Protein AF-S7VKP8-F1 (afdb_monomer)

Solvent-accessible surface area (backbone atoms only — not comparable to full-atom values): 4356 Å² total; per-residue (Å²): 112,97,88,58,47,76,65,60,47,49,63,54,44,64,73,49,48,86,79,49,96,64,92,75,89,38,72,46,78,38,83,70,83,51,66,66,60,54,51,56,46,70,71,36,85,72,42,77,46,79,44,58,60,79,81,48,73,68,57,54,49,53,53,65,76,72,109

Foldseek 3Di:
DPPADPVSVLVVCVVCVVVDPDQDAAAAEDCDPDVVVQVVQVPRPSHPHYHHPPDDPVNVVVVVVVD

Nearest PDB structures (foldseek):
  4xlt-assembly1_A  TM=8.153E-01  e=1.272E-01  Dyadobacter fermentans DSM 18053
  3kcn-assembly1_A  TM=7.904E-01  e=3.707E-01  Rhodopirellula baltica
  3ilh-assembly1_A  TM=8.252E-01  e=7.566E-01  Cytophaga hutchinsonii ATCC 33406
  1xpo-assembly5_E  TM=4.371E-01  e=9.865E+00  Escherichia coli

Organism: NCBI:txid641526

pLDDT: mean 93.38, std 4.25, range [73.12, 96.62]

Structure (mmCIF, N/CA/C/O backbone):
data_AF-S7VKP8-F1
#
_entry.id   AF-S7VKP8-F1
#
loop_
_atom_site.group_PDB
_atom_site.id
_atom_site.type_symbol
_atom_site.label_atom_id
_atom_site.label_alt_id
_atom_site.label_comp_id
_atom_site.label_asym_id
_atom_site.label_entity_id
_atom_site.label_seq_id
_atom_site.pdbx_PDB_ins_code
_atom_site.Cartn_x
_atom_site.Cartn_y
_atom_site.Cartn_z
_atom_site.occupancy
_atom_site.B_iso_or_equiv
_atom_site.auth_seq_id
_atom_site.auth_comp_id
_atom_site.auth_asym_id
_atom_site.auth_atom_id
_atom_site.pdbx_PDB_model_num
ATOM 1 N N . MET A 1 1 ? -0.722 -10.720 -7.448 1.00 73.12 1 MET A N 1
ATOM 2 C CA . MET A 1 1 ? -2.175 -10.969 -7.515 1.00 73.12 1 MET A CA 1
ATOM 3 C C . MET A 1 1 ? -2.504 -11.225 -8.980 1.00 73.12 1 MET A C 1
ATOM 5 O O . MET A 1 1 ? -2.028 -10.442 -9.788 1.00 73.12 1 MET A O 1
ATOM 9 N N . PRO A 1 2 ? -3.181 -12.328 -9.342 1.00 76.31 2 PRO A N 1
ATOM 10 C CA . PRO A 1 2 ? -3.301 -12.743 -10.746 1.00 76.31 2 PRO A CA 1
ATOM 11 C C . PRO A 1 2 ? -4.429 -12.059 -11.538 1.00 76.31 2 PRO A C 1
ATOM 13 O O . PRO A 1 2 ? -4.397 -12.109 -12.759 1.00 76.31 2 PRO A O 1
ATOM 16 N N . ILE A 1 3 ? -5.418 -11.449 -10.871 1.00 90.25 3 ILE A N 1
ATOM 17 C CA . ILE A 1 3 ? -6.612 -10.869 -11.527 1.00 90.25 3 ILE A CA 1
ATOM 18 C C . ILE A 1 3 ? -6.603 -9.336 -11.492 1.00 90.25 3 ILE A C 1
ATOM 20 O O . ILE A 1 3 ? -6.957 -8.698 -12.475 1.00 90.25 3 ILE A O 1
ATOM 24 N N . MET A 1 4 ? -6.210 -8.754 -10.360 1.00 91.69 4 MET A N 1
ATOM 25 C CA . MET A 1 4 ? -6.170 -7.312 -10.128 1.00 91.69 4 MET A CA 1
ATOM 26 C C . MET A 1 4 ? -4.891 -6.994 -9.366 1.00 91.69 4 MET A C 1
ATOM 28 O O . MET A 1 4 ? -4.601 -7.660 -8.368 1.00 91.69 4 MET A O 1
ATOM 32 N N . ASP A 1 5 ? -4.115 -6.025 -9.836 1.00 93.00 5 ASP A N 1
ATOM 33 C CA . ASP A 1 5 ? -2.927 -5.558 -9.125 1.00 93.00 5 ASP A CA 1
ATOM 34 C C . ASP A 1 5 ? -3.257 -4.494 -8.062 1.00 93.00 5 ASP A C 1
ATOM 36 O O . ASP A 1 5 ? -4.402 -4.074 -7.885 1.00 93.00 5 ASP A O 1
ATOM 40 N N . GLY A 1 6 ? -2.238 -4.081 -7.306 1.00 93.56 6 GLY A N 1
ATOM 41 C CA . GLY A 1 6 ? -2.412 -3.110 -6.228 1.00 93.56 6 GLY A CA 1
ATOM 42 C C . GLY A 1 6 ? -2.881 -1.735 -6.710 1.00 93.56 6 GLY A C 1
ATOM 43 O O . GLY A 1 6 ? -3.625 -1.075 -5.993 1.00 93.56 6 GLY A O 1
ATOM 44 N N . PHE A 1 7 ? -2.492 -1.303 -7.910 1.00 95.06 7 PHE A N 1
ATOM 45 C CA . PHE A 1 7 ? -2.905 -0.011 -8.453 1.00 95.06 7 PHE A CA 1
ATOM 46 C C . PHE A 1 7 ? -4.333 -0.065 -8.995 1.00 95.06 7 PHE A C 1
ATOM 48 O O . PHE A 1 7 ? -5.129 0.818 -8.687 1.00 95.06 7 PHE A O 1
ATOM 55 N N . GLN A 1 8 ? -4.687 -1.135 -9.706 1.00 95.69 8 GLN A N 1
ATOM 56 C CA . GLN A 1 8 ? -6.058 -1.385 -10.158 1.00 95.69 8 GLN A CA 1
ATOM 57 C C . GLN A 1 8 ? -7.030 -1.487 -8.975 1.00 95.69 8 GLN A C 1
ATOM 59 O O . GLN A 1 8 ? -8.136 -0.953 -9.026 1.00 95.69 8 GLN A O 1
ATOM 64 N N . PHE A 1 9 ? -6.605 -2.104 -7.867 1.00 95.62 9 PHE A N 1
ATOM 65 C CA . PHE A 1 9 ? -7.378 -2.090 -6.627 1.00 95.62 9 PHE A CA 1
ATOM 66 C C . PHE A 1 9 ? -7.620 -0.667 -6.118 1.00 95.62 9 PHE A C 1
ATOM 68 O O . PHE A 1 9 ? -8.744 -0.349 -5.735 1.00 95.62 9 PHE A O 1
ATOM 75 N N . MET A 1 10 ? -6.601 0.199 -6.127 1.00 96.38 10 MET A N 1
ATOM 76 C CA . MET A 1 10 ? -6.757 1.583 -5.671 1.00 96.38 10 MET A CA 1
ATOM 77 C C . MET A 1 10 ? -7.723 2.381 -6.549 1.00 96.38 10 MET A C 1
ATOM 79 O O . MET A 1 10 ? -8.518 3.161 -6.024 1.00 96.38 10 MET A O 1
ATOM 83 N N . GLU A 1 11 ? -7.706 2.157 -7.863 1.00 95.31 11 GLU A N 1
ATOM 84 C CA . GLU A 1 11 ? -8.644 2.782 -8.803 1.00 95.31 11 GLU A CA 1
ATOM 85 C C . GLU A 1 11 ? -10.105 2.424 -8.485 1.00 95.31 11 GLU A C 1
ATOM 87 O O . GLU A 1 11 ? -10.977 3.298 -8.505 1.00 95.31 11 GLU A O 1
ATOM 92 N N . GLU A 1 12 ? -10.386 1.168 -8.130 1.00 95.81 12 GLU A N 1
ATOM 93 C CA . GLU A 1 12 ? -11.725 0.744 -7.700 1.00 95.81 12 GLU A CA 1
ATOM 94 C C . GLU A 1 12 ? -12.051 1.185 -6.266 1.00 95.81 12 GLU A C 1
ATOM 96 O O . GLU A 1 12 ? -13.174 1.614 -5.982 1.00 95.81 12 GLU A O 1
ATOM 101 N N . TYR A 1 13 ? -11.067 1.151 -5.365 1.00 95.75 13 TYR A N 1
ATOM 102 C CA . TYR A 1 13 ? -11.214 1.581 -3.977 1.00 95.75 13 TYR A CA 1
ATOM 103 C C . TYR A 1 13 ? -11.683 3.038 -3.883 1.00 95.75 13 TYR A C 1
ATOM 105 O O . TYR A 1 13 ? -12.630 3.333 -3.153 1.00 95.75 13 TYR A O 1
ATOM 113 N N . VAL A 1 14 ? -11.092 3.949 -4.661 1.00 94.19 14 VAL A N 1
ATOM 114 C CA . VAL A 1 14 ? -11.469 5.374 -4.652 1.00 94.19 14 VAL A CA 1
ATOM 115 C C . VAL A 1 14 ? -12.941 5.578 -5.029 1.00 94.19 14 VAL A C 1
ATOM 117 O O . VAL A 1 14 ? -13.600 6.460 -4.476 1.00 94.19 14 VAL A O 1
ATOM 120 N N . LYS A 1 15 ? -13.503 4.736 -5.905 1.00 95.31 15 LYS A N 1
ATOM 121 C CA . LYS A 1 15 ? -14.920 4.809 -6.307 1.00 95.31 15 LYS A CA 1
ATOM 122 C C . LYS A 1 15 ? -15.86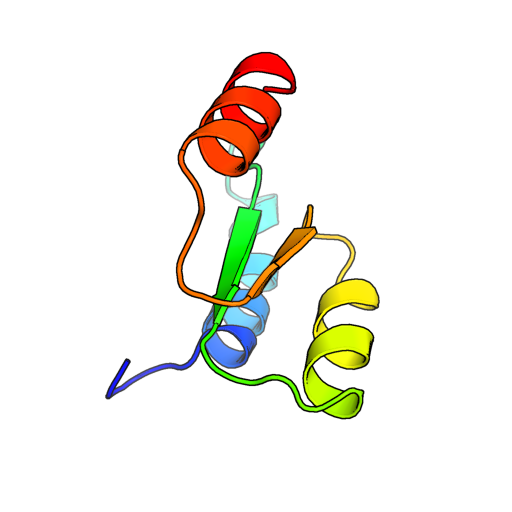6 4.374 -5.189 1.00 95.31 15 LYS A C 1
ATOM 124 O O . LYS A 1 15 ? -16.974 4.901 -5.074 1.00 95.31 15 LYS A O 1
ATOM 129 N N . ILE A 1 16 ? -15.453 3.404 -4.371 1.00 95.56 16 ILE A N 1
ATOM 130 C CA . ILE A 1 16 ? -16.274 2.879 -3.271 1.00 95.56 16 ILE A CA 1
ATOM 131 C C . ILE A 1 16 ? -16.060 3.633 -1.958 1.00 95.56 16 ILE A C 1
ATOM 133 O O . ILE A 1 16 ? -16.989 3.691 -1.155 1.00 95.56 16 ILE A O 1
ATOM 137 N N . LYS A 1 17 ? -14.890 4.250 -1.755 1.00 94.88 17 LYS A N 1
ATOM 138 C CA . LYS A 1 17 ? -14.496 4.967 -0.534 1.00 94.88 17 LYS A CA 1
ATOM 139 C C . LYS A 1 17 ? -15.572 5.928 -0.001 1.00 94.88 17 LYS A C 1
ATOM 141 O O . LYS A 1 17 ? -15.844 5.850 1.194 1.00 94.88 17 LYS A O 1
ATOM 146 N N . PRO A 1 18 ? -16.256 6.762 -0.815 1.00 94.31 18 PRO A N 1
ATOM 147 C CA . PRO A 1 18 ? -17.299 7.666 -0.313 1.00 94.31 18 PRO A CA 1
ATOM 148 C C . PRO A 1 18 ? -18.507 6.959 0.319 1.00 94.31 18 PRO A C 1
ATOM 150 O O . PRO A 1 18 ? -19.267 7.577 1.057 1.00 94.31 18 PRO A O 1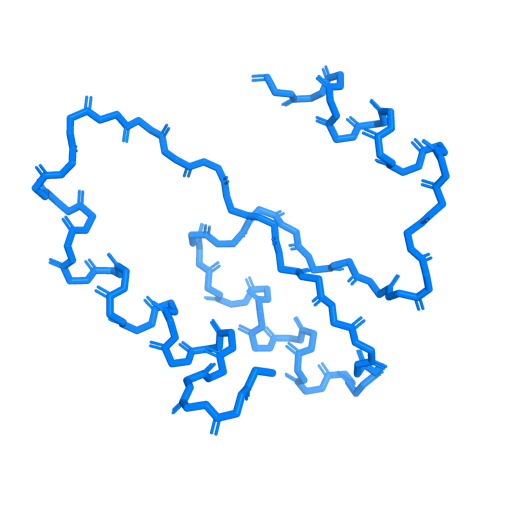
ATOM 153 N N . LYS A 1 19 ? -18.709 5.672 0.015 1.00 96.06 19 LYS A N 1
ATOM 154 C CA . LYS A 1 19 ? -19.799 4.848 0.556 1.00 96.06 19 LYS A CA 1
ATOM 155 C C . LYS A 1 19 ? -19.400 4.123 1.844 1.00 96.06 19 LYS A C 1
ATOM 157 O O . LYS A 1 19 ? -20.242 3.474 2.460 1.00 96.06 19 LYS A O 1
ATOM 162 N N . LEU A 1 20 ? -18.130 4.192 2.238 1.00 94.69 20 LEU A N 1
ATOM 163 C CA . LEU A 1 20 ? -17.611 3.533 3.429 1.00 94.69 20 LEU A CA 1
ATOM 164 C C . LEU A 1 20 ? -17.730 4.484 4.623 1.00 94.69 20 LEU A C 1
ATOM 166 O O . LEU A 1 20 ? -17.264 5.616 4.587 1.00 94.69 20 LEU A O 1
ATOM 170 N N . SER A 1 21 ? -18.335 4.011 5.710 1.00 92.94 21 SER A N 1
ATOM 171 C CA . SER A 1 21 ? -18.536 4.791 6.941 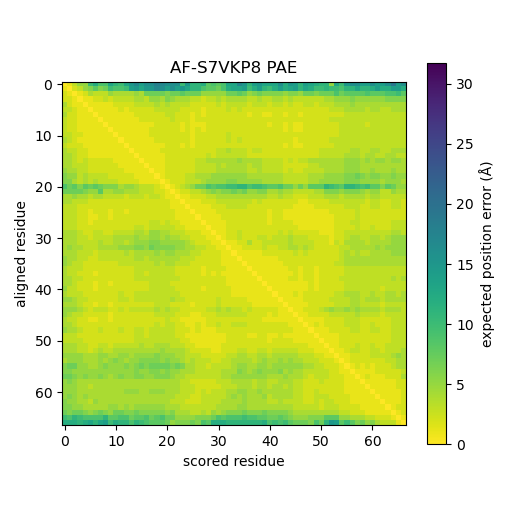1.00 92.94 21 SER A CA 1
ATOM 172 C C . SER A 1 21 ? -17.340 4.757 7.900 1.00 92.94 21 SER A C 1
ATOM 174 O O . SER A 1 21 ? -17.433 5.237 9.028 1.00 92.94 21 SER A O 1
ATOM 176 N N . LYS A 1 22 ? -16.217 4.165 7.480 1.00 92.19 22 LYS A N 1
ATOM 177 C CA . LYS A 1 22 ? -15.014 3.993 8.299 1.00 92.19 22 LYS A CA 1
ATOM 178 C C . LYS A 1 22 ? -13.795 4.505 7.550 1.00 92.19 22 LYS A C 1
ATOM 180 O O . LYS A 1 22 ? -13.673 4.300 6.345 1.00 92.19 22 LYS A O 1
ATOM 185 N N . LYS A 1 23 ? -12.870 5.120 8.288 1.00 90.25 23 LYS A N 1
ATOM 186 C CA . LYS A 1 23 ? -11.535 5.431 7.779 1.00 90.25 23 LYS A CA 1
ATOM 187 C C . LYS A 1 23 ? -10.778 4.119 7.566 1.00 90.25 23 LYS A C 1
ATOM 189 O O . LYS A 1 23 ? -10.716 3.299 8.479 1.00 90.25 23 LYS A O 1
ATOM 194 N N . ILE A 1 24 ? -10.225 3.933 6.373 1.00 93.94 24 ILE A N 1
ATOM 195 C CA . ILE A 1 24 ? -9.405 2.771 6.025 1.00 93.94 24 ILE A CA 1
ATOM 196 C C . ILE A 1 24 ? -7.997 3.274 5.735 1.00 93.94 24 ILE A C 1
ATOM 198 O O . ILE A 1 24 ? -7.810 4.131 4.875 1.00 93.94 24 ILE A O 1
ATOM 202 N N . THR A 1 25 ? -7.028 2.752 6.477 1.00 93.75 25 THR A N 1
ATOM 203 C CA . THR A 1 25 ? -5.602 3.014 6.270 1.00 93.75 25 THR A CA 1
ATOM 204 C C . THR A 1 25 ? -5.050 1.930 5.351 1.00 93.75 25 THR A C 1
ATOM 206 O O . THR A 1 25 ? -5.211 0.743 5.642 1.00 93.75 25 THR A O 1
ATOM 209 N N . ILE A 1 26 ? -4.436 2.315 4.232 1.00 95.56 26 ILE A N 1
ATOM 210 C CA .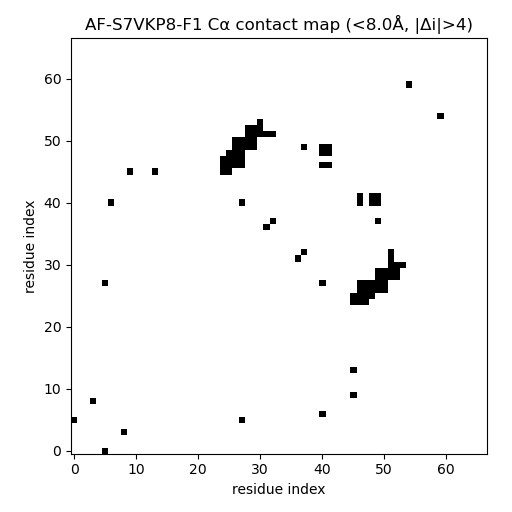 ILE A 1 26 ? -3.952 1.373 3.216 1.00 95.56 26 ILE A CA 1
ATOM 211 C C . ILE A 1 26 ? -2.433 1.454 3.130 1.00 95.56 26 ILE A C 1
ATOM 213 O O . ILE A 1 26 ? -1.874 2.508 2.849 1.00 95.56 26 ILE A O 1
ATOM 217 N N . TYR A 1 27 ? -1.776 0.314 3.308 1.00 95.06 27 TYR A N 1
ATOM 218 C CA . TYR A 1 27 ? -0.345 0.143 3.075 1.00 95.06 27 TYR A CA 1
ATOM 219 C C . TYR A 1 27 ? -0.152 -0.759 1.856 1.00 95.06 27 TYR A C 1
ATOM 221 O O . TYR A 1 27 ? -0.696 -1.865 1.805 1.00 95.06 27 TYR A O 1
ATOM 229 N N . MET A 1 28 ? 0.613 -0.303 0.866 1.00 94.88 28 MET A N 1
ATOM 230 C CA . MET A 1 28 ? 0.905 -1.090 -0.330 1.00 94.88 28 MET A CA 1
ATOM 231 C C . MET A 1 28 ? 2.166 -1.918 -0.100 1.00 94.88 28 MET A C 1
ATOM 233 O O . MET A 1 28 ? 3.207 -1.374 0.235 1.00 94.88 28 MET A O 1
ATOM 237 N N . VAL A 1 29 ? 2.091 -3.236 -0.292 1.00 94.38 29 VAL A N 1
ATOM 238 C CA . VAL A 1 29 ? 3.231 -4.137 -0.069 1.00 94.38 29 VAL A CA 1
ATOM 239 C C . VAL A 1 29 ? 3.630 -4.810 -1.378 1.00 94.38 29 VAL A C 1
ATOM 241 O O . VAL A 1 29 ? 2.883 -5.629 -1.920 1.00 94.38 29 VAL A O 1
ATOM 244 N N . SER A 1 30 ? 4.841 -4.539 -1.855 1.00 93.88 30 SER A N 1
ATOM 245 C CA . SER A 1 30 ? 5.296 -4.963 -3.182 1.00 93.88 30 SER A CA 1
ATOM 246 C C . SER A 1 30 ? 6.710 -5.541 -3.167 1.00 93.88 30 SER A C 1
ATOM 248 O O . SER A 1 30 ? 7.514 -5.250 -2.288 1.00 93.88 30 SER A O 1
ATOM 250 N N . SER A 1 31 ? 7.008 -6.393 -4.147 1.00 93.38 31 SER A N 1
ATOM 251 C CA . SER A 1 31 ? 8.379 -6.841 -4.436 1.00 93.38 31 SER A CA 1
ATOM 252 C C . SER A 1 31 ? 9.095 -5.919 -5.429 1.00 93.38 31 SER A C 1
ATOM 254 O O . SER A 1 31 ? 10.294 -6.083 -5.631 1.00 93.38 31 SER A O 1
ATOM 256 N N . SER A 1 32 ? 8.374 -4.990 -6.067 1.00 93.50 32 SE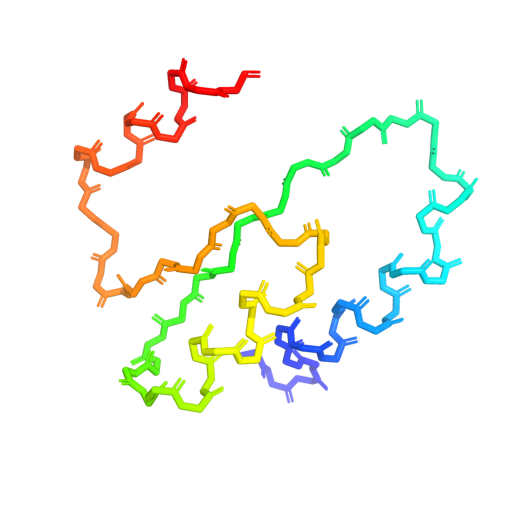R A N 1
ATOM 257 C CA . SER A 1 32 ? 8.963 -4.035 -7.002 1.00 93.50 32 SER A CA 1
ATOM 258 C C . SER A 1 32 ? 9.749 -2.965 -6.250 1.00 93.50 32 SER A C 1
ATOM 260 O O . SER A 1 32 ? 9.237 -2.350 -5.310 1.00 93.50 32 SER A O 1
ATOM 262 N N . VAL A 1 33 ? 10.989 -2.765 -6.692 1.00 94.12 33 VAL A N 1
ATOM 263 C CA . VAL A 1 33 ? 11.917 -1.717 -6.241 1.00 94.12 33 VAL A CA 1
ATOM 264 C C . VAL A 1 33 ? 12.049 -0.596 -7.277 1.00 94.12 33 VAL A C 1
ATOM 266 O O . VAL A 1 33 ? 12.923 0.258 -7.140 1.00 94.12 33 VAL A O 1
ATOM 269 N N . ASP A 1 34 ? 11.219 -0.619 -8.325 1.00 96.56 34 ASP A N 1
ATOM 270 C CA . ASP A 1 34 ? 11.229 0.391 -9.377 1.00 96.56 34 ASP A CA 1
ATOM 271 C C . ASP A 1 34 ? 10.821 1.760 -8.794 1.00 96.56 34 ASP A C 1
ATOM 273 O O . ASP A 1 34 ? 9.743 1.872 -8.195 1.00 96.56 34 ASP A O 1
ATOM 277 N N . PRO A 1 35 ? 11.647 2.813 -8.951 1.00 95.88 35 PRO A N 1
ATOM 278 C CA . PRO A 1 35 ? 11.297 4.165 -8.532 1.00 95.88 35 PRO A CA 1
ATOM 279 C C . PRO A 1 35 ? 9.956 4.652 -9.090 1.00 95.88 35 PRO A C 1
ATOM 281 O O . PRO A 1 35 ? 9.243 5.365 -8.388 1.00 95.88 35 PRO A O 1
ATOM 284 N N . VAL A 1 36 ? 9.579 4.236 -10.304 1.00 96.62 36 VAL A N 1
ATOM 285 C CA . VAL A 1 36 ? 8.313 4.621 -10.944 1.00 96.62 36 VAL A CA 1
ATOM 286 C C . VAL A 1 36 ? 7.117 4.088 -10.159 1.00 96.62 36 VAL A C 1
ATOM 288 O O . VAL A 1 36 ? 6.161 4.826 -9.921 1.00 96.62 36 VAL A O 1
ATOM 291 N N . ASP A 1 37 ? 7.173 2.836 -9.701 1.00 95.75 37 ASP A N 1
ATOM 292 C CA . ASP A 1 37 ? 6.10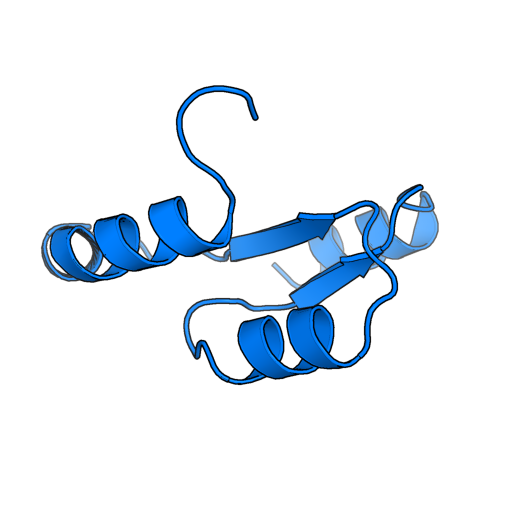5 2.245 -8.887 1.00 95.75 37 ASP A CA 1
ATOM 293 C C . ASP A 1 37 ? 6.009 2.929 -7.518 1.00 95.75 37 ASP A C 1
ATOM 295 O O . ASP A 1 37 ? 4.911 3.201 -7.025 1.00 95.75 37 ASP A O 1
ATOM 299 N N . ILE A 1 38 ? 7.160 3.247 -6.919 1.00 95.88 38 ILE A N 1
ATOM 300 C CA . ILE A 1 38 ? 7.239 3.934 -5.626 1.00 95.88 38 ILE A CA 1
ATOM 301 C C . ILE A 1 38 ? 6.652 5.347 -5.734 1.00 95.88 38 ILE A C 1
ATOM 303 O O . ILE A 1 38 ? 5.851 5.748 -4.889 1.00 95.88 38 ILE A O 1
ATOM 307 N N . GLU A 1 39 ? 7.023 6.108 -6.764 1.00 96.50 39 GLU A N 1
ATOM 308 C CA . GLU A 1 39 ? 6.476 7.445 -7.010 1.00 96.50 39 GLU A CA 1
ATOM 309 C C . GLU A 1 39 ? 4.985 7.394 -7.332 1.00 96.50 39 GLU A C 1
ATOM 311 O O . GLU A 1 39 ? 4.209 8.173 -6.774 1.00 96.50 39 GLU A O 1
ATOM 316 N N . ARG A 1 40 ? 4.551 6.438 -8.162 1.00 95.88 40 ARG A N 1
ATOM 317 C CA . ARG A 1 40 ? 3.130 6.225 -8.454 1.00 95.88 40 ARG A CA 1
ATOM 318 C C . ARG A 1 40 ? 2.337 5.984 -7.175 1.0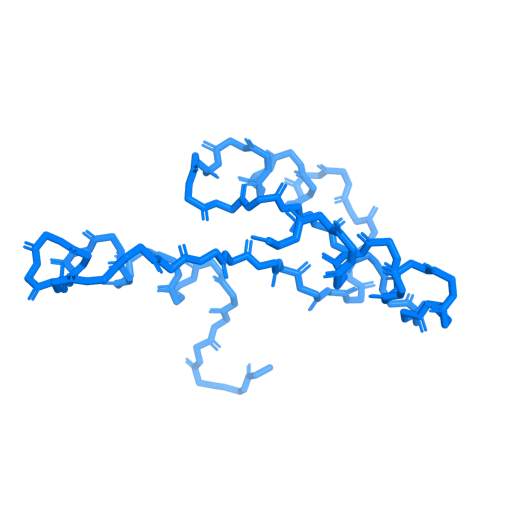0 95.88 40 ARG A C 1
ATOM 320 O O . ARG A 1 40 ? 1.291 6.602 -7.000 1.00 95.88 40 ARG A O 1
ATOM 327 N N . ALA A 1 41 ? 2.829 5.129 -6.280 1.00 96.38 41 ALA A N 1
ATOM 328 C CA . ALA A 1 41 ? 2.168 4.862 -5.008 1.00 96.38 41 ALA A CA 1
ATOM 329 C C . ALA A 1 41 ? 2.120 6.104 -4.103 1.00 96.38 41 ALA A C 1
ATOM 331 O O . ALA A 1 41 ? 1.064 6.414 -3.561 1.00 96.38 41 ALA A O 1
ATOM 332 N N . LYS A 1 42 ? 3.223 6.858 -3.997 1.00 94.56 42 LYS A N 1
ATOM 333 C CA . LYS A 1 42 ? 3.283 8.111 -3.217 1.00 94.56 42 LYS A CA 1
ATOM 334 C C . LYS A 1 42 ? 2.328 9.193 -3.724 1.00 94.56 42 LYS A C 1
ATOM 336 O O . LYS A 1 42 ? 1.874 10.018 -2.938 1.00 94.56 42 LYS A O 1
ATOM 341 N N . ASN A 1 43 ? 2.014 9.191 -5.018 1.00 95.88 43 ASN A N 1
ATOM 342 C CA . ASN A 1 43 ? 1.082 10.142 -5.624 1.00 95.88 43 ASN A CA 1
ATOM 343 C C . ASN A 1 43 ? -0.399 9.789 -5.387 1.00 95.88 43 ASN A C 1
ATOM 345 O O . ASN A 1 43 ? -1.276 10.602 -5.685 1.00 95.88 43 ASN A O 1
ATOM 349 N N . ILE A 1 44 ? -0.706 8.608 -4.841 1.00 95.75 44 ILE A N 1
ATOM 350 C CA . ILE A 1 44 ? -2.069 8.216 -4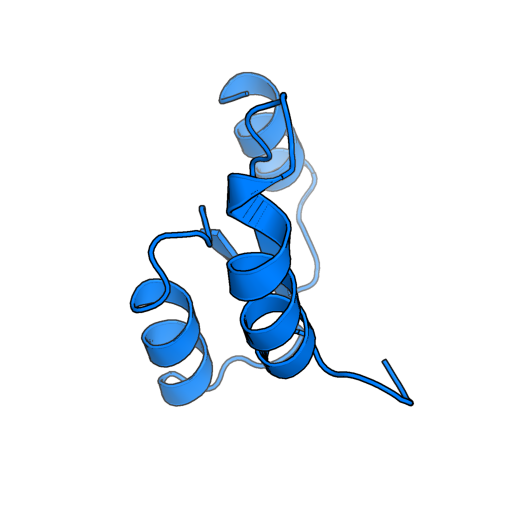.470 1.00 95.75 44 ILE A CA 1
ATOM 351 C C . ILE A 1 44 ? -2.278 8.566 -2.995 1.00 95.75 44 ILE A C 1
ATOM 353 O O . ILE A 1 44 ? -1.798 7.868 -2.109 1.00 95.75 44 ILE A O 1
ATOM 357 N N . SER A 1 45 ? -3.047 9.622 -2.724 1.00 94.12 45 SER A N 1
ATOM 358 C CA . SER A 1 45 ? -3.273 10.153 -1.365 1.00 94.12 45 SER A CA 1
ATOM 359 C C . SER A 1 45 ? -3.927 9.172 -0.384 1.00 94.12 45 SER A C 1
ATOM 361 O O . SER A 1 45 ? -3.868 9.370 0.827 1.00 94.12 45 SER A O 1
ATOM 363 N N . ASP A 1 46 ? -4.560 8.121 -0.901 1.00 95.44 46 ASP A N 1
ATOM 364 C CA . ASP A 1 46 ? -5.167 7.046 -0.120 1.00 95.44 46 ASP A CA 1
ATOM 365 C C . ASP A 1 46 ? -4.179 5.948 0.306 1.00 95.44 46 ASP A C 1
ATOM 367 O O . ASP A 1 46 ? -4.530 5.102 1.130 1.00 95.44 46 ASP A O 1
ATOM 371 N N . ILE A 1 47 ? -2.951 5.956 -0.219 1.00 96.31 47 ILE A N 1
ATOM 372 C CA . ILE A 1 47 ? -1.877 5.063 0.215 1.00 96.31 47 ILE A CA 1
ATOM 373 C C . ILE A 1 47 ? -1.090 5.761 1.324 1.00 96.31 47 ILE A C 1
ATOM 375 O O . ILE A 1 47 ? -0.541 6.841 1.139 1.00 96.31 47 ILE A O 1
ATOM 379 N N . SER A 1 48 ? -1.028 5.124 2.489 1.00 95.25 48 SER A N 1
ATOM 380 C CA . SER A 1 48 ? -0.283 5.617 3.649 1.00 95.25 48 SER A CA 1
ATOM 381 C C . SER A 1 48 ? 1.217 5.366 3.524 1.00 95.25 48 SER A C 1
ATOM 383 O O . SER A 1 48 ? 2.002 6.226 3.907 1.00 95.25 48 SER A O 1
ATOM 385 N N . ASP A 1 49 ? 1.618 4.213 2.980 1.00 94.00 49 ASP A N 1
ATOM 386 C CA . ASP A 1 49 ? 3.021 3.923 2.671 1.00 94.00 49 ASP A CA 1
ATOM 387 C C . ASP A 1 49 ? 3.162 2.807 1.620 1.00 94.00 49 ASP A C 1
ATOM 389 O O . ASP A 1 49 ? 2.250 1.993 1.425 1.00 94.00 49 ASP A O 1
ATOM 393 N N . TYR A 1 50 ? 4.328 2.756 0.974 1.00 95.19 50 TYR A N 1
ATOM 394 C CA . TYR A 1 50 ? 4.742 1.704 0.049 1.00 95.19 50 TYR A CA 1
ATOM 395 C C . TYR A 1 50 ? 5.907 0.905 0.644 1.00 95.19 50 TYR A C 1
ATOM 397 O O . TYR A 1 50 ? 7.043 1.370 0.736 1.00 95.19 50 TYR A O 1
ATOM 405 N N . ILE A 1 51 ? 5.626 -0.337 1.020 1.00 94.62 51 ILE A N 1
ATOM 406 C CA . ILE A 1 51 ? 6.538 -1.217 1.741 1.00 94.62 51 ILE A CA 1
ATOM 407 C C . ILE A 1 51 ? 7.123 -2.245 0.777 1.00 94.62 51 ILE A C 1
ATOM 409 O O . ILE A 1 51 ? 6.421 -3.093 0.214 1.00 94.62 51 ILE A O 1
ATOM 413 N N . ILE A 1 52 ? 8.443 -2.203 0.641 1.00 94.44 52 ILE A N 1
ATOM 414 C CA . ILE A 1 52 ? 9.202 -3.176 -0.138 1.00 94.44 52 ILE A CA 1
ATOM 415 C C . ILE A 1 52 ? 9.377 -4.453 0.689 1.00 94.44 52 ILE A C 1
ATOM 417 O O . ILE A 1 52 ? 9.791 -4.421 1.848 1.00 94.44 52 ILE A O 1
ATOM 421 N N . LYS A 1 53 ? 9.063 -5.600 0.086 1.00 93.31 53 LYS A N 1
ATOM 422 C CA . LYS A 1 53 ? 9.253 -6.921 0.696 1.00 93.31 53 LYS A CA 1
ATOM 423 C C . LYS A 1 53 ? 10.744 -7.302 0.781 1.00 93.31 53 LYS A C 1
ATOM 425 O O . LYS A 1 53 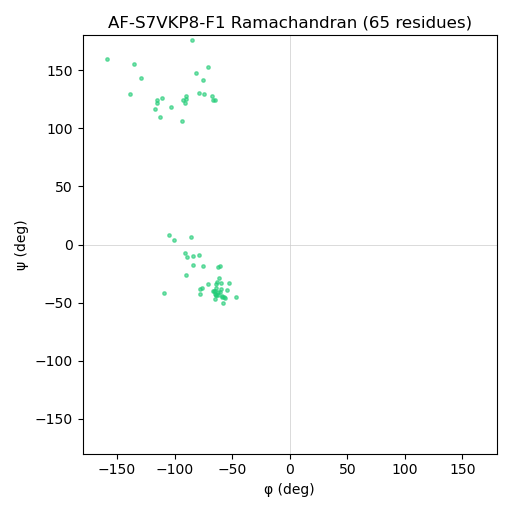? 11.513 -6.926 -0.098 1.00 93.31 53 LYS A O 1
ATOM 430 N N . PRO A 1 54 ? 11.139 -8.153 1.748 1.00 94.62 54 PRO A N 1
ATOM 431 C CA . PRO A 1 54 ? 10.316 -8.701 2.826 1.00 94.62 54 PRO A CA 1
ATOM 432 C C . PRO A 1 54 ? 10.051 -7.659 3.917 1.00 94.62 54 PRO A C 1
ATOM 434 O O . PRO A 1 54 ? 10.944 -6.901 4.286 1.00 94.62 54 PRO A O 1
ATOM 437 N N . ILE A 1 55 ? 8.833 -7.659 4.464 1.00 92.62 55 ILE A N 1
ATOM 438 C CA . ILE A 1 55 ? 8.503 -6.798 5.605 1.00 92.62 55 ILE A CA 1
ATOM 439 C C . ILE A 1 55 ? 9.308 -7.277 6.812 1.00 92.62 55 ILE A C 1
ATOM 441 O O . ILE A 1 55 ? 9.220 -8.445 7.202 1.00 92.62 55 ILE A O 1
ATOM 445 N N . LYS A 1 56 ? 10.083 -6.377 7.418 1.00 92.38 56 LYS A N 1
ATOM 446 C CA . LYS A 1 56 ? 10.811 -6.670 8.657 1.00 92.38 56 LYS A CA 1
ATOM 447 C C . LYS A 1 56 ? 9.879 -6.528 9.859 1.00 92.38 56 LYS A C 1
ATOM 449 O O . LYS A 1 56 ? 9.018 -5.654 9.878 1.00 92.38 56 LYS A O 1
ATOM 454 N N . ALA A 1 57 ? 10.098 -7.330 10.902 1.00 93.19 57 ALA A N 1
ATOM 455 C CA . ALA A 1 57 ? 9.286 -7.278 12.123 1.00 93.19 57 ALA A CA 1
ATOM 456 C C . ALA A 1 57 ? 9.224 -5.869 12.746 1.00 93.19 57 ALA A C 1
ATOM 458 O O . ALA A 1 57 ? 8.151 -5.440 13.156 1.00 93.19 57 ALA A O 1
ATOM 459 N N . GLY A 1 58 ? 10.340 -5.127 12.742 1.00 94.69 58 GLY A N 1
ATOM 460 C CA . GLY A 1 58 ? 10.375 -3.742 13.227 1.00 94.69 58 GLY A CA 1
ATOM 461 C C . GLY A 1 58 ? 9.480 -2.793 12.422 1.00 94.69 58 GLY A C 1
ATOM 462 O O . GLY A 1 58 ? 8.734 -2.025 13.012 1.00 94.69 58 GLY A O 1
ATOM 463 N N . GLN A 1 59 ? 9.452 -2.918 11.090 1.00 90.88 59 GLN A N 1
ATOM 464 C CA . GLN A 1 59 ? 8.563 -2.108 10.244 1.00 90.88 59 GLN A CA 1
ATOM 465 C C . GLN A 1 59 ? 7.089 -2.416 10.522 1.00 90.88 59 GLN A C 1
ATOM 467 O O . GLN A 1 59 ? 6.259 -1.516 10.571 1.00 90.88 59 GLN A O 1
ATOM 472 N N . LEU A 1 60 ? 6.749 -3.691 10.735 1.00 92.19 60 LEU A N 1
ATOM 473 C CA . LEU A 1 60 ? 5.381 -4.064 11.088 1.00 92.19 60 LEU A CA 1
ATOM 474 C C . LEU A 1 60 ? 4.976 -3.505 12.461 1.00 92.19 60 LEU A C 1
ATOM 476 O O . LEU A 1 60 ? 3.852 -3.037 12.616 1.00 92.19 60 LEU A O 1
ATOM 480 N N . GLN A 1 61 ? 5.885 -3.521 13.441 1.00 94.75 61 GLN A N 1
ATOM 481 C CA . GLN A 1 61 ? 5.654 -2.898 14.748 1.00 94.75 61 GLN A CA 1
ATOM 482 C C . GLN A 1 61 ? 5.451 -1.384 14.626 1.00 94.75 61 GLN A C 1
ATOM 484 O O . GLN A 1 61 ? 4.525 -0.854 15.230 1.00 94.75 61 GLN A O 1
ATOM 489 N N . GLU A 1 62 ? 6.262 -0.697 13.820 1.00 92.44 62 GLU A N 1
ATOM 490 C CA . GLU A 1 62 ? 6.102 0.737 13.546 1.00 92.44 62 GLU A CA 1
ATOM 491 C C . GLU A 1 62 ? 4.737 1.048 12.933 1.00 92.44 62 GLU A C 1
ATOM 493 O O . GLU A 1 62 ? 4.060 1.964 13.392 1.00 92.44 62 GLU A O 1
ATOM 498 N N . ILE A 1 63 ? 4.291 0.261 11.950 1.00 92.25 63 ILE A N 1
ATOM 499 C CA . ILE A 1 63 ? 2.957 0.413 11.356 1.00 92.25 63 ILE A CA 1
ATOM 500 C C . ILE A 1 63 ? 1.882 0.279 12.432 1.00 92.25 63 ILE A C 1
ATOM 502 O O . ILE A 1 63 ? 1.035 1.155 12.549 1.00 92.25 63 ILE A O 1
ATOM 506 N N . MET A 1 64 ? 1.939 -0.779 13.245 1.00 91.12 64 MET A N 1
ATOM 507 C CA . MET A 1 64 ? 0.939 -1.043 14.284 1.00 91.12 64 MET A CA 1
ATOM 508 C C . MET A 1 64 ? 0.895 0.032 15.374 1.00 91.12 64 MET A C 1
ATOM 510 O O . MET A 1 64 ? -0.180 0.321 15.887 1.00 91.12 64 MET A O 1
ATOM 514 N N . ASN A 1 65 ? 2.039 0.626 15.719 1.00 93.44 65 ASN A N 1
ATOM 515 C CA . ASN A 1 65 ? 2.121 1.695 16.716 1.00 93.44 65 ASN A CA 1
ATOM 516 C C . ASN A 1 65 ? 1.617 3.052 16.190 1.00 93.44 65 ASN A C 1
ATOM 518 O O . ASN A 1 65 ? 1.334 3.937 16.992 1.00 93.44 65 ASN A O 1
ATOM 522 N N . ASN A 1 66 ? 1.528 3.215 14.866 1.00 84.38 66 ASN A N 1
ATOM 523 C CA . ASN A 1 66 ? 1.094 4.442 14.191 1.00 84.38 66 ASN A CA 1
ATOM 524 C C . ASN A 1 66 ? -0.372 4.393 13.704 1.00 84.38 66 ASN A C 1
ATOM 526 O O . ASN A 1 66 ? -0.812 5.323 13.020 1.00 84.38 66 ASN A O 1
ATOM 530 N N . LEU A 1 67 ? -1.107 3.316 14.011 1.00 78.94 67 LEU A N 1
ATOM 531 C CA . LEU A 1 67 ? -2.549 3.175 13.753 1.00 78.94 67 LEU A CA 1
ATOM 532 C C . LEU A 1 67 ? -3.386 3.898 14.815 1.00 78.94 67 LEU A C 1
ATOM 534 O O . LEU A 1 67 ? -4.413 4.493 14.410 1.00 78.94 67 LEU A O 1
#

Radius of gyration: 12.8 Å; Cα contacts (8 Å, |Δi|>4): 47; chains: 1; bounding box: 32×23×28 Å

InterPro domains:
  IPR001789 Signal transduction response regulator, receiver domain [PS50110] (1-67)
  IPR011006 CheY-like superfamily [SSF52172] (1-67)

Sequence (67 aa):
MPIMDGFQFMEEYVKIKPKLSKKITIYMVSSSVDPVDIERAKNISDISDYIIKPIKAGQLQEIMNNL

Secondary structure (DSSP, 8-state):
--SS-HHHHHHHHHHHGGG-SS---EEEEES---HHHHHHHHT-TTEEEEEESSPPHHHHHHHHHT-

Mean predicted aligned error: 3.23 Å